Protein AF-A0A434WID5-F1 (afdb_monomer_lite)

Structure (mmCIF, N/CA/C/O backbone):
data_AF-A0A434WID5-F1
#
_entry.id   AF-A0A434WID5-F1
#
loop_
_atom_site.group_PDB
_atom_site.id
_atom_site.type_symbol
_atom_site.label_atom_id
_atom_site.label_alt_id
_atom_site.label_comp_id
_atom_site.label_asym_id
_atom_site.label_entity_id
_atom_site.label_seq_id
_atom_site.pdbx_PDB_ins_code
_atom_site.Cartn_x
_atom_site.Cartn_y
_atom_site.Cartn_z
_atom_site.occupancy
_atom_site.B_iso_or_equiv
_atom_site.auth_seq_id
_atom_site.auth_comp_id
_atom_site.auth_asym_id
_atom_site.auth_atom_id
_atom_site.pdbx_PDB_model_num
ATOM 1 N N . SER A 1 1 ? -5.889 7.960 -1.228 1.00 73.88 1 SER A N 1
ATOM 2 C CA . SER A 1 1 ? -4.783 8.935 -1.091 1.00 73.88 1 SER A CA 1
ATOM 3 C C . SER A 1 1 ? -4.468 9.121 0.379 1.00 73.88 1 SER A C 1
ATOM 5 O O . SER A 1 1 ? -5.410 9.262 1.152 1.00 73.88 1 SER A O 1
ATOM 7 N N . ILE A 1 2 ? -3.189 9.180 0.764 1.00 85.38 2 ILE A N 1
ATOM 8 C CA . ILE A 1 2 ? -2.786 9.485 2.149 1.00 85.38 2 ILE A CA 1
ATOM 9 C C . ILE A 1 2 ? -3.307 10.850 2.625 1.00 85.38 2 ILE A C 1
ATOM 11 O O . ILE A 1 2 ? -3.613 11.020 3.799 1.00 85.38 2 ILE A O 1
ATOM 15 N N . SER A 1 3 ? -3.531 11.795 1.705 1.00 88.88 3 SER A N 1
ATOM 16 C CA . SER A 1 3 ? -4.130 13.098 2.021 1.00 88.88 3 SER A CA 1
ATOM 17 C C . SER A 1 3 ? -5.551 13.010 2.592 1.00 88.88 3 SER A C 1
ATOM 19 O O . SER A 1 3 ? -6.007 13.958 3.221 1.00 88.88 3 SER A O 1
ATOM 21 N N . ALA A 1 4 ? -6.253 11.883 2.412 1.00 91.19 4 ALA A N 1
ATOM 22 C CA . ALA A 1 4 ? -7.594 11.690 2.957 1.00 91.19 4 ALA A CA 1
ATOM 23 C C . ALA A 1 4 ? -7.606 11.375 4.465 1.00 91.19 4 ALA A C 1
ATOM 25 O O . ALA A 1 4 ? -8.657 11.489 5.094 1.00 91.19 4 ALA A O 1
ATOM 26 N N . VAL A 1 5 ? -6.457 11.012 5.053 1.00 94.12 5 VAL A N 1
ATOM 27 C CA . VAL A 1 5 ? -6.340 10.611 6.467 1.00 94.12 5 VAL A CA 1
ATOM 28 C C . VAL A 1 5 ? -6.908 11.673 7.407 1.00 94.12 5 VAL A C 1
ATOM 30 O O . VAL A 1 5 ? -7.711 11.336 8.273 1.00 94.12 5 VAL A O 1
ATOM 33 N N . GLY A 1 6 ? -6.574 12.950 7.192 1.00 93.69 6 GLY A N 1
ATOM 34 C CA . GLY A 1 6 ? -7.039 14.041 8.053 1.00 93.69 6 GLY A CA 1
ATOM 35 C C . GLY A 1 6 ? -8.563 14.196 8.070 1.00 93.69 6 GLY A C 1
ATOM 36 O O . GLY A 1 6 ? -9.139 14.467 9.119 1.00 93.69 6 GLY A O 1
ATOM 37 N N . PHE A 1 7 ? -9.238 13.952 6.942 1.00 95.12 7 PHE A N 1
ATOM 38 C CA . PHE A 1 7 ? -10.701 14.013 6.881 1.00 95.12 7 PHE A CA 1
ATOM 39 C C . PHE A 1 7 ? -11.353 12.849 7.635 1.00 95.12 7 PHE A C 1
ATOM 41 O O . PHE A 1 7 ? -12.326 13.059 8.356 1.00 95.12 7 PHE A O 1
ATOM 48 N N . VAL A 1 8 ? -10.799 11.637 7.518 1.00 96.00 8 VAL A N 1
ATOM 49 C CA . VAL A 1 8 ? -11.296 10.462 8.256 1.00 96.00 8 VAL A CA 1
ATOM 50 C C . VAL A 1 8 ? -11.066 10.637 9.761 1.00 96.00 8 VAL A C 1
ATOM 52 O O . VAL A 1 8 ? -11.977 10.397 10.547 1.00 96.00 8 VAL A O 1
ATOM 55 N N . GLN A 1 9 ? -9.895 11.138 10.170 1.00 95.25 9 GLN A N 1
ATOM 56 C CA . GLN A 1 9 ? -9.593 11.456 11.573 1.00 95.25 9 GLN A CA 1
ATOM 57 C C . GLN A 1 9 ? -10.516 12.543 12.141 1.00 95.25 9 GLN A C 1
ATOM 59 O O . GLN A 1 9 ? -10.902 12.472 13.304 1.00 95.25 9 GLN A O 1
ATOM 64 N N . ALA A 1 10 ? -10.904 13.525 11.323 1.00 95.69 10 ALA A N 1
ATOM 65 C CA . ALA A 1 10 ? -11.868 14.560 11.694 1.00 95.69 10 ALA A CA 1
ATOM 66 C C . ALA A 1 10 ? -13.330 14.064 11.718 1.00 95.69 10 ALA A C 1
ATOM 68 O O . ALA A 1 10 ? -14.236 14.856 11.967 1.00 95.69 10 ALA A O 1
ATOM 69 N N . GLY A 1 11 ? -13.582 12.778 11.443 1.00 96.19 11 GLY A N 1
ATOM 70 C CA . GLY A 1 11 ? -14.927 12.201 11.438 1.00 96.19 11 GLY A CA 1
ATOM 71 C C . GLY A 1 11 ? -15.778 12.599 10.228 1.00 96.19 11 GLY A C 1
ATOM 72 O O . GLY A 1 11 ? -16.996 12.455 10.268 1.00 96.19 11 GLY A O 1
ATOM 73 N N . LEU A 1 12 ? -15.165 13.089 9.145 1.00 96.38 12 LEU A N 1
ATOM 74 C CA . LEU A 1 12 ? -15.874 13.581 7.954 1.00 96.38 12 LEU A CA 1
ATOM 75 C C . LEU A 1 12 ? -16.234 12.474 6.949 1.00 96.38 12 LEU A C 1
ATOM 77 O O . LEU A 1 12 ? -16.798 12.759 5.895 1.00 96.38 12 LEU A O 1
ATOM 81 N N . GLY A 1 13 ? -15.911 11.214 7.249 1.00 95.19 13 GLY A N 1
ATOM 82 C CA . GLY A 1 13 ? -16.285 10.068 6.424 1.00 95.19 13 GLY A CA 1
ATOM 83 C C . GLY A 1 13 ? -15.366 8.863 6.601 1.00 95.19 13 GLY A C 1
ATOM 84 O O . GLY A 1 13 ? -14.618 8.766 7.572 1.00 95.19 13 GLY A O 1
ATOM 85 N N . ILE A 1 14 ? -15.425 7.949 5.629 1.00 95.19 14 ILE A N 1
ATOM 86 C CA . ILE A 1 14 ? -14.586 6.746 5.543 1.00 95.19 14 ILE A CA 1
ATOM 87 C C . ILE A 1 14 ? -13.664 6.815 4.324 1.00 95.19 14 ILE A C 1
ATOM 89 O O . ILE A 1 14 ? -14.005 7.421 3.308 1.00 95.19 14 ILE A O 1
ATOM 93 N N . GLY A 1 15 ? -12.503 6.167 4.413 1.00 93.19 15 GLY A N 1
ATOM 94 C CA . GLY A 1 15 ? -11.560 6.037 3.305 1.00 93.19 15 GLY A CA 1
ATOM 95 C C . GLY A 1 15 ? -11.352 4.576 2.926 1.00 93.19 15 GLY A C 1
ATOM 96 O O . GLY A 1 15 ? -11.058 3.756 3.793 1.00 93.19 15 GLY A O 1
ATOM 97 N N . LEU A 1 16 ? -11.466 4.264 1.634 1.00 92.19 16 LEU A N 1
ATOM 98 C CA . LEU A 1 16 ? -10.949 3.012 1.089 1.00 92.19 16 LEU A CA 1
ATOM 99 C C . LEU A 1 16 ? -9.477 3.209 0.721 1.00 92.19 16 LEU A C 1
ATOM 101 O O . LEU A 1 16 ? -9.116 4.181 0.050 1.00 92.19 16 LEU A O 1
ATOM 105 N N . VAL A 1 17 ? -8.635 2.295 1.185 1.00 91.56 17 VAL A N 1
ATOM 106 C CA . VAL A 1 17 ? -7.180 2.362 1.047 1.00 91.56 17 VAL A CA 1
ATOM 107 C C . VAL A 1 17 ? -6.629 1.031 0.551 1.00 91.56 17 VAL A C 1
ATOM 109 O O . VAL A 1 17 ? -7.277 -0.005 0.689 1.00 91.56 17 VAL A O 1
ATOM 112 N N . ASP A 1 18 ? -5.436 1.066 -0.035 1.00 90.31 18 ASP A N 1
ATOM 113 C CA . ASP A 1 18 ? -4.661 -0.140 -0.320 1.00 90.31 18 ASP A CA 1
ATOM 114 C C . ASP A 1 18 ? -4.134 -0.782 0.979 1.00 90.31 18 ASP A C 1
ATOM 116 O O . ASP A 1 18 ? -4.115 -0.150 2.031 1.00 90.31 18 ASP A O 1
ATOM 120 N N . ALA A 1 19 ? -3.682 -2.035 0.912 1.00 89.25 19 ALA A N 1
ATOM 121 C CA . ALA A 1 19 ? -3.118 -2.757 2.058 1.00 89.25 19 ALA A CA 1
ATOM 122 C C . ALA A 1 19 ? -1.577 -2.680 2.137 1.00 89.25 19 ALA A C 1
ATOM 124 O O . ALA A 1 19 ? -0.961 -3.504 2.808 1.00 89.25 19 ALA A O 1
ATOM 125 N N . LEU A 1 20 ? -0.941 -1.741 1.423 1.00 89.00 20 LEU A N 1
ATOM 126 C CA . LEU A 1 20 ? 0.521 -1.631 1.337 1.00 89.00 20 LEU A CA 1
ATOM 127 C C . LEU A 1 20 ? 1.106 -0.653 2.361 1.00 89.00 20 LEU A C 1
ATOM 129 O O . LEU A 1 20 ? 2.311 -0.676 2.604 1.00 89.00 20 LEU A O 1
ATOM 133 N N . LEU A 1 21 ? 0.277 0.195 2.974 1.00 88.25 21 LEU A N 1
ATOM 134 C CA . LEU A 1 21 ? 0.687 1.029 4.101 1.00 88.25 21 LEU A CA 1
ATOM 135 C C . LEU A 1 21 ? 0.231 0.427 5.440 1.00 88.25 21 LEU A C 1
ATOM 137 O O . LEU A 1 21 ? -0.857 -0.144 5.525 1.00 88.25 21 LEU A O 1
ATOM 141 N N . PRO A 1 22 ? 1.017 0.595 6.520 1.00 88.50 22 PRO A N 1
ATOM 142 C CA . PRO A 1 22 ? 0.654 0.130 7.857 1.00 88.50 22 PRO A CA 1
ATOM 143 C C . PRO A 1 22 ? -0.379 1.073 8.493 1.00 88.50 22 PRO A C 1
ATOM 145 O O . PRO A 1 22 ? -0.085 1.802 9.438 1.00 88.50 22 PRO A O 1
ATOM 148 N N . TRP A 1 23 ? -1.601 1.102 7.957 1.00 90.62 23 TRP A N 1
ATOM 149 C CA . TRP A 1 23 ? -2.631 2.085 8.315 1.00 90.62 23 TRP A CA 1
ATOM 150 C C . TRP A 1 23 ? -2.995 2.114 9.804 1.00 90.62 23 TRP A C 1
ATOM 152 O O . TRP A 1 23 ? -3.447 3.136 10.314 1.00 90.62 23 TRP A O 1
ATOM 162 N N . GLN A 1 24 ? -2.769 1.015 10.520 1.00 89.56 24 GLN A N 1
ATOM 163 C CA . GLN A 1 24 ? -3.016 0.900 11.954 1.00 89.56 24 GLN A CA 1
ATOM 164 C C . GLN A 1 24 ? -2.095 1.810 12.788 1.00 89.56 24 GLN A C 1
ATOM 166 O O . GLN A 1 24 ? -2.401 2.067 13.948 1.00 89.56 24 GLN A O 1
ATOM 171 N N . GLN A 1 25 ? -0.991 2.318 12.220 1.00 90.44 25 GLN A N 1
ATOM 172 C CA . GLN A 1 25 ? -0.086 3.245 12.910 1.00 90.44 25 GLN A CA 1
ATOM 173 C C . GLN A 1 25 ? -0.660 4.665 13.048 1.00 90.44 25 GLN A C 1
ATOM 175 O O . GLN A 1 25 ? -0.181 5.449 13.867 1.00 90.44 25 GLN A O 1
ATOM 180 N N . PHE A 1 26 ? -1.653 5.033 12.231 1.00 91.50 26 PHE A N 1
ATOM 181 C CA . PHE A 1 26 ? -2.238 6.369 12.271 1.00 9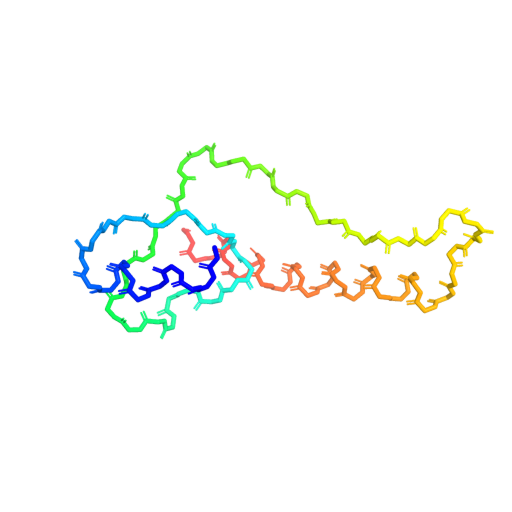1.50 26 PHE A CA 1
ATOM 182 C C . PHE A 1 26 ? -3.243 6.455 13.422 1.00 91.50 26 PHE A C 1
ATOM 184 O O . PHE A 1 26 ? -4.314 5.849 13.389 1.00 91.50 26 PHE A O 1
ATOM 191 N N . ALA A 1 27 ? -2.890 7.226 14.450 1.00 92.12 27 ALA A N 1
ATOM 192 C CA . ALA A 1 27 ? -3.724 7.405 15.632 1.00 92.12 27 ALA A CA 1
ATOM 193 C C . ALA A 1 27 ? -5.129 7.924 15.278 1.00 92.12 27 ALA A C 1
ATOM 195 O O . ALA A 1 27 ? -5.303 8.738 14.370 1.00 92.12 27 ALA A O 1
ATOM 196 N N . GLY A 1 28 ? -6.138 7.462 16.019 1.00 92.75 28 GLY A N 1
ATOM 197 C CA . GLY A 1 28 ? -7.529 7.875 15.819 1.00 92.75 28 GLY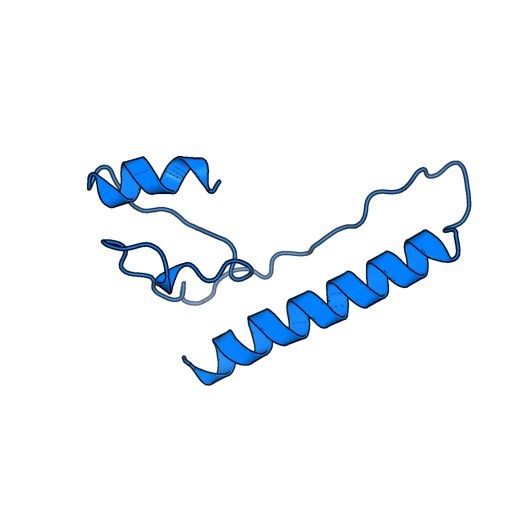 A CA 1
ATOM 198 C C . GLY A 1 28 ? -8.229 7.225 14.621 1.00 92.75 28 GLY A C 1
ATOM 199 O O . GLY A 1 28 ? -9.384 7.548 14.365 1.00 92.75 28 GLY A O 1
ATOM 200 N N . LEU A 1 29 ? -7.575 6.300 13.908 1.00 93.31 29 LEU A N 1
ATOM 201 C CA . LEU A 1 29 ? -8.205 5.519 12.845 1.00 93.31 29 LEU A CA 1
ATOM 202 C C . LEU A 1 29 ? -8.527 4.094 13.293 1.00 93.31 29 LEU A C 1
ATOM 204 O O . LEU A 1 29 ? -7.704 3.396 13.883 1.00 93.31 29 LEU A O 1
ATOM 208 N N . ALA A 1 30 ? -9.721 3.633 12.931 1.00 94.62 30 ALA A N 1
ATOM 209 C CA . ALA A 1 30 ? -10.069 2.221 12.950 1.00 94.62 30 ALA A CA 1
ATOM 210 C C . ALA A 1 30 ? -9.935 1.657 11.531 1.00 94.62 30 ALA A C 1
ATOM 212 O O . ALA A 1 30 ? -10.664 2.055 10.627 1.00 94.62 30 ALA A O 1
ATOM 213 N N . VAL A 1 31 ? -9.017 0.710 11.341 1.00 93.75 31 VAL A N 1
ATOM 214 C CA . VAL A 1 31 ? -8.814 0.025 10.055 1.00 93.75 31 VAL A CA 1
ATOM 215 C C . VAL A 1 31 ? -9.556 -1.309 10.081 1.00 93.75 31 VAL A C 1
ATOM 217 O O . VAL A 1 31 ? -9.516 -2.023 11.089 1.00 93.75 31 VAL A O 1
ATOM 220 N N . ARG A 1 32 ? -10.266 -1.642 8.999 1.00 92.81 32 ARG A N 1
ATOM 221 C CA . ARG A 1 32 ? -11.036 -2.888 8.862 1.00 92.81 32 ARG A CA 1
ATOM 222 C C . ARG A 1 32 ? -10.848 -3.484 7.463 1.00 92.81 32 ARG A C 1
ATOM 224 O O . ARG A 1 32 ? -10.815 -2.712 6.505 1.00 92.81 32 ARG A O 1
ATOM 231 N N . PRO A 1 33 ? -10.755 -4.821 7.328 1.00 90.50 33 PRO A N 1
ATOM 232 C CA . PRO A 1 33 ? -10.764 -5.468 6.020 1.00 90.50 33 PRO A CA 1
ATOM 233 C C . PRO A 1 33 ? -12.075 -5.203 5.273 1.00 90.50 33 PRO A C 1
ATOM 235 O O . PRO A 1 33 ? -13.151 -5.222 5.873 1.00 90.50 33 PRO A O 1
ATOM 238 N N . LEU A 1 34 ? -11.989 -5.003 3.957 1.00 90.50 34 LEU A N 1
ATOM 239 C CA . LEU A 1 34 ? -13.161 -4.959 3.086 1.00 90.50 34 LEU A CA 1
ATOM 240 C C . LEU A 1 34 ? -13.507 -6.384 2.634 1.00 90.50 34 LEU A C 1
ATOM 242 O O . LEU A 1 34 ? -12.717 -7.029 1.942 1.00 90.50 34 LEU A O 1
ATOM 246 N N . ALA A 1 35 ? -14.683 -6.876 3.022 1.00 90.94 35 ALA A N 1
ATOM 247 C CA . ALA A 1 35 ? -15.161 -8.191 2.604 1.00 90.94 35 ALA A CA 1
ATOM 248 C C . ALA A 1 35 ? -15.315 -8.254 1.075 1.00 90.94 35 ALA A C 1
ATOM 250 O O . ALA A 1 35 ? -15.855 -7.327 0.474 1.00 90.94 35 ALA A O 1
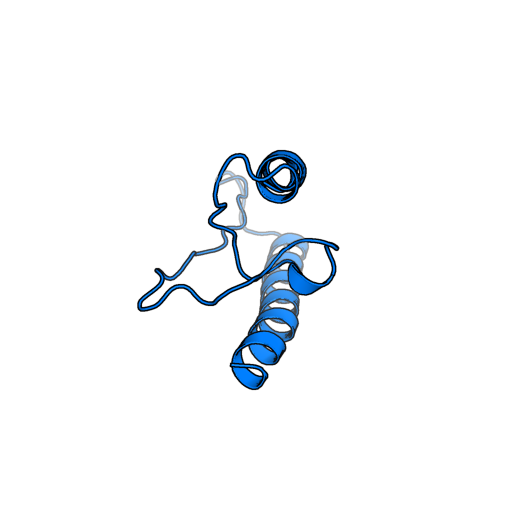ATOM 251 N N . ALA A 1 36 ? -14.843 -9.346 0.464 1.00 87.69 36 ALA A N 1
ATOM 252 C CA . ALA A 1 36 ? -14.808 -9.521 -0.993 1.00 87.69 36 ALA A CA 1
ATOM 253 C C . ALA A 1 36 ? -14.139 -8.343 -1.736 1.00 87.69 36 ALA A C 1
ATOM 255 O O . ALA A 1 36 ? -14.567 -7.951 -2.822 1.00 87.69 36 ALA A O 1
ATOM 256 N N . GLY A 1 37 ? -13.099 -7.761 -1.127 1.00 84.31 37 GLY A N 1
ATOM 257 C CA . GLY A 1 37 ? -12.331 -6.682 -1.735 1.00 84.31 37 GLY A CA 1
ATOM 258 C C . GLY A 1 37 ? -11.700 -7.103 -3.072 1.00 84.31 37 GLY A C 1
ATOM 259 O O . GLY A 1 37 ? -11.307 -8.262 -3.223 1.00 84.31 37 GLY A O 1
ATOM 260 N N . PRO A 1 38 ? -11.598 -6.182 -4.046 1.00 87.75 38 PRO A N 1
ATOM 261 C CA . PRO A 1 38 ? -10.981 -6.476 -5.333 1.00 87.75 38 PRO A CA 1
ATOM 262 C C . PRO A 1 38 ? -9.470 -6.688 -5.190 1.00 87.75 38 PRO A C 1
ATOM 264 O O . PRO A 1 38 ? -8.824 -6.084 -4.331 1.00 87.75 38 PRO A O 1
ATOM 267 N N . GLU A 1 39 ? -8.884 -7.481 -6.087 1.00 85.75 39 GLU A N 1
ATOM 268 C CA . GLU A 1 39 ? -7.432 -7.486 -6.265 1.00 85.75 39 GLU A CA 1
ATOM 269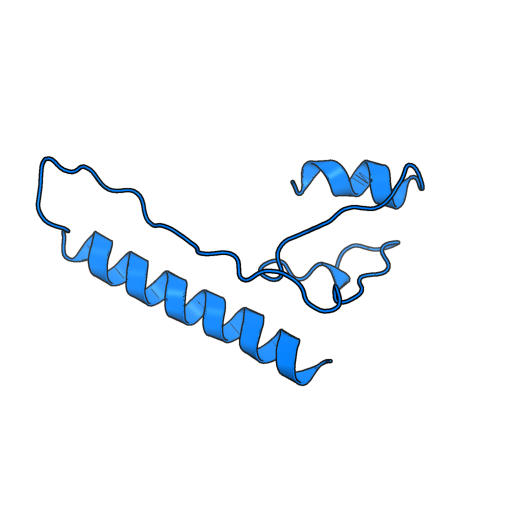 C C . GLU A 1 39 ? -6.990 -6.208 -6.986 1.00 85.75 39 GLU A C 1
ATOM 271 O O . GLU A 1 39 ? -7.586 -5.804 -7.988 1.00 85.75 39 GLU A O 1
ATOM 276 N N . PHE A 1 40 ? -5.932 -5.571 -6.479 1.00 85.94 40 PHE A N 1
ATOM 277 C CA . PHE A 1 40 ? -5.403 -4.337 -7.050 1.00 85.94 40 PHE A CA 1
ATOM 278 C C . PHE A 1 40 ? -4.007 -4.572 -7.649 1.00 85.94 40 PHE A C 1
ATOM 280 O O . PHE A 1 40 ? -3.047 -4.755 -6.8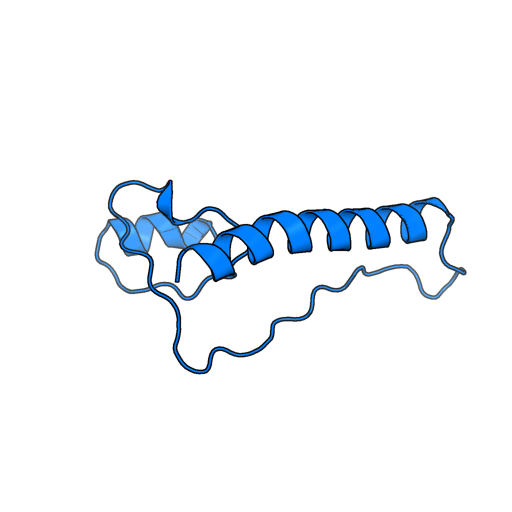95 1.00 85.94 40 PHE A O 1
ATOM 287 N N . PRO A 1 41 ? -3.862 -4.596 -8.988 1.00 88.56 41 PRO A N 1
ATOM 288 C CA . PRO A 1 41 ? -2.574 -4.842 -9.621 1.00 88.56 41 PRO A CA 1
ATOM 289 C C . PRO A 1 41 ? -1.648 -3.625 -9.501 1.00 88.56 41 PRO A C 1
ATOM 291 O O . PRO A 1 41 ? -2.054 -2.486 -9.732 1.00 88.56 41 PRO A O 1
ATOM 294 N N . ILE A 1 42 ? -0.372 -3.880 -9.209 1.00 89.50 42 ILE A N 1
ATOM 295 C CA . ILE A 1 42 ? 0.696 -2.874 -9.241 1.00 89.50 42 ILE A CA 1
ATOM 296 C C . ILE A 1 42 ? 1.426 -2.995 -10.579 1.00 89.50 42 ILE A C 1
ATOM 298 O O . ILE A 1 42 ? 1.850 -4.087 -10.963 1.00 89.50 42 ILE A O 1
ATOM 302 N N . ALA A 1 43 ? 1.586 -1.875 -11.284 1.00 91.56 43 ALA A N 1
ATOM 303 C CA . ALA A 1 43 ? 2.254 -1.826 -12.580 1.00 91.56 43 ALA A CA 1
ATOM 304 C C . ALA A 1 43 ? 3.521 -0.965 -12.525 1.00 91.56 43 ALA A C 1
ATOM 306 O O . ALA A 1 43 ? 3.492 0.169 -12.049 1.00 91.56 43 ALA A O 1
ATOM 307 N N . LEU A 1 44 ? 4.616 -1.489 -13.080 1.00 91.25 44 LEU A N 1
ATOM 308 C CA . LEU A 1 44 ? 5.824 -0.722 -13.371 1.00 91.25 44 LEU A CA 1
ATOM 309 C C . LEU A 1 44 ? 5.730 -0.198 -14.807 1.00 91.25 44 LEU A C 1
ATOM 311 O O . LEU A 1 44 ? 5.736 -0.979 -15.759 1.00 91.25 44 LEU A O 1
ATOM 315 N N . LEU A 1 45 ? 5.608 1.120 -14.963 1.00 93.81 45 LEU A N 1
ATOM 316 C CA . LEU A 1 45 ? 5.502 1.752 -16.276 1.00 93.81 45 LEU A CA 1
ATOM 317 C C . LEU A 1 45 ? 6.893 2.079 -16.817 1.00 93.81 45 LEU A C 1
ATOM 319 O O . LEU A 1 45 ? 7.627 2.873 -16.233 1.00 93.81 45 LEU A O 1
ATOM 323 N N . THR A 1 46 ? 7.235 1.492 -17.961 1.00 90.81 46 THR A N 1
ATOM 324 C CA . THR A 1 46 ? 8.509 1.715 -18.653 1.00 90.81 46 THR A CA 1
ATOM 325 C C . THR A 1 46 ? 8.275 2.190 -20.087 1.00 90.81 46 THR A C 1
ATOM 327 O O . THR A 1 46 ? 7.178 2.082 -20.641 1.00 90.81 46 THR A O 1
ATOM 330 N N . SER A 1 47 ? 9.310 2.765 -20.705 1.00 92.12 47 SER A N 1
ATOM 331 C CA . SER A 1 47 ? 9.225 3.173 -22.108 1.00 92.12 47 SER A CA 1
ATOM 332 C C . SER A 1 47 ? 9.121 1.953 -23.019 1.00 92.12 47 SER A C 1
ATOM 334 O O . SER A 1 47 ? 9.991 1.087 -22.994 1.00 92.12 47 SER A O 1
ATOM 336 N N . ARG A 1 48 ? 8.121 1.943 -23.908 1.00 91.19 48 ARG A N 1
ATOM 337 C CA . ARG A 1 48 ? 7.985 0.926 -24.966 1.00 91.19 48 ARG A CA 1
ATOM 338 C C . ARG A 1 48 ? 9.148 0.949 -25.967 1.00 91.19 48 ARG A C 1
ATOM 340 O O . ARG A 1 48 ? 9.367 -0.031 -26.666 1.00 91.19 48 ARG A O 1
ATOM 347 N N . ALA A 1 49 ? 9.885 2.058 -26.059 1.00 93.44 49 ALA A N 1
ATOM 348 C CA . ALA A 1 49 ? 10.935 2.241 -27.062 1.00 93.44 49 ALA A CA 1
ATOM 349 C C . ALA A 1 49 ? 12.176 1.356 -26.841 1.00 93.44 49 ALA A C 1
ATOM 351 O O . ALA A 1 49 ? 13.047 1.308 -27.706 1.00 93.44 49 ALA A O 1
ATOM 352 N N . ARG A 1 50 ? 12.287 0.684 -25.691 1.00 88.31 50 ARG A N 1
ATOM 353 C CA . ARG A 1 50 ? 13.430 -0.163 -25.344 1.00 88.31 50 ARG A CA 1
ATOM 354 C C . ARG A 1 50 ? 12.979 -1.402 -24.582 1.00 88.31 50 ARG A C 1
ATOM 356 O O . ARG A 1 50 ? 11.958 -1.374 -23.900 1.00 88.31 50 ARG A O 1
ATOM 363 N N . ALA A 1 51 ? 13.764 -2.471 -24.684 1.00 92.31 51 ALA A N 1
ATOM 364 C CA . ALA A 1 51 ? 13.625 -3.608 -23.782 1.00 92.31 51 ALA A CA 1
ATOM 365 C C . ALA A 1 51 ? 13.857 -3.162 -22.327 1.00 92.31 51 ALA A C 1
ATOM 367 O O . ALA A 1 51 ? 14.510 -2.140 -22.081 1.00 92.31 51 ALA A O 1
ATOM 368 N N . LEU A 1 52 ? 13.326 -3.933 -21.376 1.00 92.56 52 LEU A N 1
ATOM 369 C CA . LEU A 1 52 ? 13.599 -3.709 -19.960 1.00 92.56 52 LEU A CA 1
ATOM 370 C C . LEU A 1 52 ? 15.104 -3.800 -19.714 1.00 92.56 52 LEU A C 1
ATOM 372 O O . LEU A 1 52 ? 15.779 -4.714 -20.188 1.00 92.56 52 LEU A O 1
ATOM 376 N N . SER A 1 53 ? 15.633 -2.820 -18.994 1.00 93.56 53 SER A N 1
ATOM 377 C CA . SER A 1 53 ? 16.992 -2.901 -18.489 1.00 93.56 53 SER A CA 1
ATOM 378 C C . SER A 1 53 ? 17.050 -3.872 -17.311 1.00 93.56 53 SER A C 1
ATOM 380 O O . SER A 1 53 ? 16.049 -4.116 -16.636 1.00 93.56 53 SER A O 1
ATOM 382 N N . ARG A 1 54 ? 18.255 -4.348 -16.986 1.00 95.50 54 ARG A N 1
ATOM 383 C CA . ARG A 1 54 ? 18.494 -5.122 -15.759 1.00 95.50 54 ARG A CA 1
ATOM 384 C C . ARG A 1 54 ? 17.984 -4.396 -14.506 1.00 95.50 54 ARG A C 1
ATOM 386 O O . ARG A 1 54 ? 17.486 -5.036 -13.592 1.00 95.50 54 ARG A O 1
ATOM 393 N N . ALA A 1 55 ? 18.094 -3.067 -14.465 1.00 94.44 55 ALA A N 1
ATOM 394 C CA . ALA A 1 55 ? 17.593 -2.277 -13.346 1.00 94.44 55 ALA A CA 1
ATOM 395 C C . ALA A 1 55 ? 16.057 -2.308 -13.251 1.00 94.44 55 ALA A C 1
ATOM 397 O O . ALA A 1 55 ? 15.528 -2.369 -12.146 1.00 94.44 55 ALA A O 1
ATOM 398 N N . ASP A 1 56 ? 15.346 -2.314 -14.386 1.00 95.00 56 ASP A N 1
ATOM 399 C CA . ASP A 1 56 ? 13.881 -2.430 -14.406 1.00 95.00 56 ASP A CA 1
ATOM 400 C C . ASP A 1 56 ? 13.429 -3.809 -13.900 1.00 95.00 56 ASP A C 1
ATOM 402 O O . ASP A 1 56 ? 12.471 -3.914 -13.135 1.00 95.00 56 ASP A O 1
ATOM 406 N N . GLU A 1 57 ? 14.134 -4.870 -14.303 1.00 95.12 57 GLU A N 1
ATOM 407 C CA . GLU A 1 57 ? 13.871 -6.235 -13.834 1.00 95.12 57 GLU A CA 1
ATOM 408 C C . GLU A 1 57 ? 14.109 -6.364 -12.330 1.00 95.12 57 GLU A C 1
ATOM 410 O O . GLU A 1 57 ? 13.231 -6.842 -11.615 1.00 95.12 57 GLU A O 1
ATOM 415 N N . MET A 1 58 ? 15.245 -5.855 -11.841 1.00 96.94 58 MET A N 1
ATOM 416 C CA . MET A 1 58 ? 15.547 -5.827 -10.409 1.00 96.94 58 MET A CA 1
ATOM 417 C C . MET A 1 58 ? 14.484 -5.046 -9.633 1.00 96.94 58 MET A C 1
ATOM 419 O O . MET A 1 58 ? 13.963 -5.543 -8.644 1.00 96.94 58 MET A O 1
ATOM 423 N N . MET A 1 59 ? 14.091 -3.859 -10.104 1.00 96.12 59 MET A N 1
ATOM 424 C CA . MET A 1 59 ? 13.048 -3.061 -9.453 1.00 96.12 59 MET A CA 1
ATOM 425 C C . MET A 1 59 ? 11.710 -3.805 -9.381 1.00 96.12 59 MET A C 1
ATOM 427 O O . MET A 1 59 ? 11.036 -3.761 -8.353 1.00 96.12 59 MET A O 1
ATOM 431 N N . ARG A 1 60 ? 11.312 -4.496 -10.456 1.00 95.00 60 ARG A N 1
ATOM 432 C CA . ARG A 1 60 ? 10.095 -5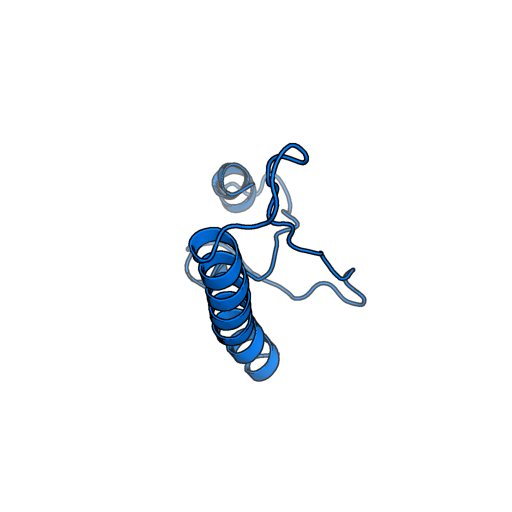.318 -10.464 1.00 95.00 60 ARG A CA 1
ATOM 433 C C . ARG A 1 60 ? 10.152 -6.398 -9.385 1.00 95.00 60 ARG A C 1
ATOM 435 O O . ARG A 1 60 ? 9.142 -6.629 -8.721 1.00 95.00 60 ARG A O 1
ATOM 442 N N . ASP A 1 61 ? 11.288 -7.067 -9.244 1.00 96.12 61 ASP A N 1
ATOM 443 C CA . ASP A 1 61 ? 11.443 -8.177 -8.307 1.00 96.12 61 ASP A CA 1
ATOM 444 C C . ASP A 1 61 ? 11.455 -7.665 -6.852 1.00 96.12 61 ASP A C 1
ATOM 446 O O . ASP A 1 61 ? 10.688 -8.168 -6.032 1.00 96.12 61 ASP A O 1
ATOM 450 N N . GLU A 1 62 ? 12.152 -6.560 -6.570 1.00 96.12 62 GLU A N 1
ATOM 451 C CA . GLU A 1 62 ? 12.126 -5.874 -5.265 1.00 96.12 62 GLU A CA 1
ATOM 452 C C . GLU A 1 62 ? 10.713 -5.410 -4.868 1.00 96.12 62 GLU A C 1
ATOM 454 O O . GLU A 1 62 ? 10.280 -5.582 -3.728 1.00 96.12 62 GLU A O 1
ATOM 459 N N . ILE A 1 63 ? 9.933 -4.865 -5.813 1.00 94.50 63 ILE A N 1
ATOM 460 C CA . ILE A 1 63 ? 8.535 -4.480 -5.554 1.00 94.50 63 ILE A CA 1
ATOM 461 C C . ILE A 1 63 ? 7.700 -5.704 -5.159 1.00 94.50 63 ILE A C 1
ATOM 463 O O . ILE A 1 63 ? 6.859 -5.610 -4.261 1.00 94.50 63 ILE A O 1
ATOM 467 N N . ARG A 1 64 ? 7.914 -6.856 -5.810 1.00 93.62 64 ARG A N 1
ATOM 468 C CA . ARG A 1 64 ? 7.200 -8.097 -5.473 1.00 93.62 64 ARG A CA 1
ATOM 469 C C . ARG A 1 64 ? 7.553 -8.575 -4.071 1.00 93.62 64 ARG A C 1
ATOM 471 O O . ARG A 1 64 ? 6.636 -8.914 -3.324 1.00 93.62 64 ARG A O 1
ATOM 478 N N . GLU A 1 65 ? 8.833 -8.577 -3.715 1.00 95.06 65 GLU A N 1
ATOM 479 C CA . GLU A 1 65 ? 9.290 -8.983 -2.384 1.00 95.06 65 GLU A CA 1
ATOM 480 C C . GLU A 1 65 ? 8.750 -8.055 -1.292 1.00 95.06 65 GLU A C 1
ATOM 482 O O . GLU A 1 65 ? 8.159 -8.528 -0.319 1.00 95.06 65 GLU A O 1
ATOM 487 N N . ALA A 1 66 ? 8.838 -6.738 -1.492 1.00 92.56 66 ALA A N 1
ATOM 488 C CA . ALA A 1 66 ? 8.301 -5.755 -0.555 1.00 92.56 66 ALA A CA 1
ATOM 489 C C . ALA A 1 66 ? 6.785 -5.924 -0.348 1.00 92.56 66 ALA A C 1
ATOM 491 O O . ALA A 1 66 ? 6.300 -5.916 0.785 1.00 92.56 66 ALA A O 1
ATOM 492 N N . CYS A 1 67 ? 6.025 -6.141 -1.427 1.00 91.81 67 CYS A N 1
ATOM 493 C CA . CYS A 1 67 ? 4.589 -6.403 -1.323 1.00 91.81 67 CYS A CA 1
ATOM 494 C C . CYS A 1 67 ? 4.300 -7.722 -0.600 1.00 91.81 67 CYS A C 1
ATOM 496 O O . CYS A 1 67 ? 3.381 -7.777 0.214 1.00 91.81 67 CYS A O 1
ATOM 498 N N . ALA A 1 68 ? 5.066 -8.782 -0.872 1.00 90.31 68 ALA A N 1
ATOM 499 C CA . ALA A 1 68 ? 4.891 -10.071 -0.210 1.00 90.31 68 ALA A CA 1
ATOM 500 C C . ALA A 1 68 ? 5.133 -9.970 1.303 1.00 90.31 68 ALA A C 1
ATOM 502 O O . ALA A 1 68 ? 4.340 -10.514 2.070 1.00 90.31 68 ALA A O 1
ATOM 503 N N . ALA A 1 69 ? 6.158 -9.226 1.728 1.00 90.31 69 ALA A N 1
ATOM 504 C CA . ALA A 1 69 ? 6.431 -8.976 3.141 1.00 90.31 69 ALA A CA 1
ATOM 505 C C . ALA A 1 69 ? 5.259 -8.245 3.823 1.00 90.31 69 ALA A C 1
ATOM 507 O O . ALA A 1 69 ? 4.728 -8.714 4.828 1.00 90.31 69 ALA A O 1
ATOM 508 N N . VAL A 1 70 ? 4.779 -7.144 3.234 1.00 87.50 70 VAL A N 1
ATOM 509 C CA . VAL A 1 70 ? 3.696 -6.335 3.824 1.00 87.50 70 VAL A CA 1
ATOM 510 C C . VAL A 1 70 ? 2.351 -7.075 3.835 1.00 87.50 70 VAL A C 1
ATOM 512 O O . VAL A 1 70 ? 1.624 -7.049 4.834 1.00 87.50 70 VAL A O 1
ATOM 515 N N . LEU A 1 71 ? 2.004 -7.745 2.732 1.00 85.38 71 LEU A N 1
ATOM 516 C CA . LEU A 1 71 ? 0.719 -8.435 2.570 1.00 85.38 71 LEU A CA 1
ATOM 517 C C . LEU A 1 71 ? 0.687 -9.807 3.262 1.00 85.38 71 LEU A C 1
ATOM 519 O O . LEU A 1 71 ? -0.393 -10.281 3.626 1.00 85.38 71 LEU A O 1
ATOM 523 N N . GLY A 1 72 ? 1.843 -10.453 3.438 1.00 77.12 72 GLY A N 1
ATOM 524 C CA . GLY A 1 72 ? 1.995 -11.667 4.242 1.00 77.12 72 GLY A CA 1
ATOM 525 C C . GLY A 1 72 ? 1.683 -11.400 5.714 1.00 77.12 72 GLY A C 1
ATOM 526 O O . GLY A 1 72 ? 0.856 -12.098 6.303 1.00 77.12 72 GLY A O 1
ATOM 527 N N . ASP A 1 73 ? 2.229 -10.311 6.257 1.00 61.97 73 ASP A N 1
ATOM 528 C CA . ASP A 1 73 ? 1.954 -9.847 7.621 1.00 61.97 73 ASP A CA 1
ATOM 529 C C . ASP A 1 73 ? 0.492 -9.436 7.836 1.00 61.97 73 ASP A C 1
ATOM 531 O O . ASP A 1 73 ? -0.043 -9.588 8.936 1.00 61.97 73 ASP A O 1
ATOM 535 N N . HIS A 1 74 ? -0.173 -8.918 6.798 1.00 58.44 74 HIS A N 1
ATOM 536 C CA . HIS A 1 74 ? -1.590 -8.563 6.874 1.00 58.44 74 HIS A CA 1
ATOM 537 C C . HIS A 1 74 ? -2.486 -9.798 6.948 1.00 58.44 74 HIS A C 1
ATOM 539 O O . HIS A 1 74 ? -3.371 -9.836 7.795 1.00 58.44 74 HIS A O 1
ATOM 545 N N . ARG A 1 75 ? -2.248 -10.827 6.120 1.00 58.19 75 ARG A N 1
ATOM 546 C CA . ARG A 1 75 ? -3.049 -12.067 6.138 1.00 58.19 75 ARG A CA 1
ATOM 547 C C . ARG A 1 75 ? -2.929 -12.851 7.444 1.00 58.19 75 ARG A C 1
ATOM 549 O O . ARG A 1 75 ? -3.890 -13.501 7.828 1.00 58.19 75 ARG A O 1
ATOM 556 N N . ALA A 1 76 ? -1.787 -12.775 8.125 1.00 55.31 76 ALA A N 1
ATOM 557 C CA . ALA A 1 76 ? -1.579 -13.441 9.412 1.00 55.31 76 ALA A CA 1
ATOM 558 C C . ALA A 1 76 ? -2.294 -12.755 10.597 1.00 55.31 76 ALA A C 1
ATOM 560 O O . ALA A 1 76 ? -2.391 -13.348 11.669 1.00 55.31 76 ALA A O 1
ATOM 561 N N . LYS A 1 77 ? -2.764 -11.510 10.428 1.00 50.12 77 LYS A N 1
ATOM 562 C CA . LYS A 1 77 ? -3.422 -10.703 11.474 1.00 50.12 77 LYS A CA 1
ATOM 563 C C . LYS A 1 77 ? -4.943 -10.564 11.287 1.00 50.12 77 LYS A C 1
ATOM 565 O O . LYS A 1 77 ? -5.560 -9.842 12.072 1.00 50.12 77 LYS A O 1
ATOM 570 N N . VAL A 1 78 ? -5.519 -11.190 10.252 1.00 46.66 78 VAL A N 1
ATOM 571 C CA . VAL A 1 78 ? -6.976 -11.258 10.002 1.00 46.66 78 VAL A CA 1
ATOM 572 C C . VAL A 1 78 ? -7.580 -12.453 10.721 1.00 46.66 78 VAL A C 1
ATOM 574 O O . VAL A 1 78 ? -6.972 -13.542 10.648 1.00 46.66 78 VAL A O 1
#

Sequence (78 aa):
SISAVGFVQAGLGIGLVDALLPWQQFAGLAVRPLAAGPEFPIALLTSRARALSRADEMMRDEIREACAAVLGDHRAKV

Foldseek 3Di:
DVVCLVCVLVVVDDDDDDQLDPVVPDPSDDDDDDPVDDDDDDDDDDDPVDDDDPVNVVVVVVVVVSCCVRVVVVVVVD

Secondary structure (DSSP, 8-state):
-GGGHHHHHTTS------SSS-GGGSTTPPP-PPTTPPP--------TTSPPPHHHHHHHHHHHHHHHHHHHHHHTT-

pLDDT: mean 88.69, std 10.55, range [46.66, 96.94]

Radius of gyration: 16.24 Å; chains: 1; bounding box: 35×28×43 Å